Protein AF-T0Y3T7-F1 (afdb_monomer_lite)

pLDDT: mean 92.56, std 7.59, range [51.34, 98.0]

Structure (mmCIF, N/CA/C/O backbone):
data_AF-T0Y3T7-F1
#
_entry.id   AF-T0Y3T7-F1
#
loop_
_atom_site.group_PDB
_atom_site.id
_atom_site.type_symbol
_atom_site.label_atom_id
_atom_site.label_alt_id
_atom_site.label_comp_id
_atom_site.label_asym_id
_atom_site.label_entity_id
_atom_site.label_seq_id
_atom_site.pdbx_PDB_ins_code
_atom_site.Cartn_x
_atom_site.Cartn_y
_atom_site.Cartn_z
_atom_site.occupancy
_atom_site.B_iso_or_equiv
_atom_site.auth_seq_id
_atom_site.auth_comp_id
_atom_site.auth_asym_id
_atom_site.auth_atom_id
_atom_site.pdbx_PDB_model_num
ATOM 1 N N . THR A 1 1 ? -1.319 -14.508 -10.646 1.00 51.34 1 THR A N 1
ATOM 2 C CA . THR A 1 1 ? -1.552 -13.604 -9.495 1.00 51.34 1 THR A CA 1
ATOM 3 C C . THR A 1 1 ? -2.434 -12.415 -9.880 1.00 51.34 1 THR A C 1
ATOM 5 O O . THR A 1 1 ? -2.222 -11.312 -9.396 1.00 51.34 1 THR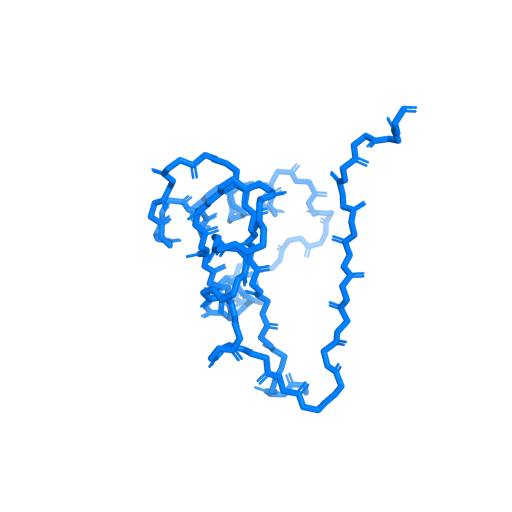 A O 1
ATOM 8 N N . ALA A 1 2 ? -3.444 -12.617 -10.737 1.00 55.34 2 ALA A N 1
ATOM 9 C CA . ALA A 1 2 ? -4.196 -11.525 -11.368 1.00 55.34 2 ALA A CA 1
ATOM 10 C C . ALA A 1 2 ? -5.023 -10.659 -10.391 1.00 55.34 2 ALA A C 1
ATOM 12 O O . ALA A 1 2 ? -5.394 -9.548 -10.754 1.00 55.34 2 ALA A O 1
ATOM 13 N N . ASP A 1 3 ? -5.232 -11.124 -9.155 1.00 73.25 3 ASP A N 1
ATOM 14 C CA . ASP A 1 3 ? -6.153 -10.504 -8.196 1.00 73.25 3 ASP A CA 1
ATOM 15 C C . ASP A 1 3 ? -5.485 -9.754 -7.036 1.00 73.25 3 ASP A C 1
ATOM 17 O O . ASP A 1 3 ? -6.185 -9.253 -6.156 1.00 73.25 3 ASP A O 1
ATOM 21 N N . LEU A 1 4 ? -4.149 -9.645 -6.999 1.00 83.12 4 LEU A N 1
ATOM 22 C CA . LEU A 1 4 ? -3.502 -8.890 -5.924 1.00 83.12 4 LEU A CA 1
ATOM 23 C C . LEU A 1 4 ? -3.800 -7.391 -6.080 1.00 83.12 4 LEU A C 1
ATOM 25 O O . LEU A 1 4 ? -3.431 -6.770 -7.077 1.00 83.12 4 LEU A O 1
ATOM 29 N N . ARG A 1 5 ? -4.453 -6.813 -5.069 1.00 90.50 5 ARG A N 1
ATOM 30 C CA . ARG A 1 5 ? -4.678 -5.371 -4.922 1.00 90.50 5 ARG A CA 1
ATOM 31 C C . ARG A 1 5 ? -3.920 -4.888 -3.699 1.00 90.50 5 ARG A C 1
ATOM 33 O O . ARG A 1 5 ? -4.013 -5.504 -2.640 1.00 90.50 5 ARG A O 1
ATOM 40 N N . ILE A 1 6 ? -3.179 -3.796 -3.847 1.00 95.06 6 ILE A N 1
ATOM 41 C CA . ILE A 1 6 ? -2.391 -3.221 -2.756 1.00 95.06 6 ILE A CA 1
ATOM 42 C C . ILE A 1 6 ? -2.950 -1.838 -2.461 1.00 95.06 6 ILE A C 1
ATOM 44 O O . ILE A 1 6 ? -2.956 -0.965 -3.328 1.00 95.06 6 ILE A O 1
ATOM 48 N N . LEU A 1 7 ? -3.402 -1.650 -1.227 1.00 96.25 7 LEU A N 1
ATOM 49 C CA . LEU A 1 7 ? -3.885 -0.374 -0.726 1.00 96.25 7 LEU A CA 1
ATOM 50 C C . LEU A 1 7 ? -2.819 0.242 0.182 1.00 96.25 7 LEU A C 1
ATOM 52 O O . LEU A 1 7 ? -2.497 -0.319 1.226 1.00 96.25 7 LEU A O 1
ATOM 56 N N . GLY A 1 8 ? -2.283 1.396 -0.210 1.00 96.56 8 GLY A N 1
ATOM 57 C CA . GLY A 1 8 ? -1.513 2.244 0.695 1.00 96.56 8 GLY A CA 1
ATOM 58 C C . GLY A 1 8 ? -2.446 3.044 1.604 1.00 96.56 8 GLY A C 1
ATOM 59 O O . GLY A 1 8 ? -3.446 3.588 1.133 1.00 96.56 8 GLY A O 1
ATOM 60 N N . TYR A 1 9 ? -2.109 3.131 2.889 1.00 97.12 9 TYR A N 1
ATOM 61 C CA . TYR A 1 9 ? -2.801 3.981 3.852 1.00 97.12 9 TYR A CA 1
ATOM 62 C C . TYR A 1 9 ? -1.788 4.769 4.668 1.00 97.12 9 TYR A C 1
ATOM 64 O O . TYR A 1 9 ? -0.891 4.173 5.264 1.00 97.12 9 TYR A O 1
ATOM 72 N N . ALA A 1 10 ? -1.931 6.090 4.699 1.00 96.00 10 ALA A N 1
ATOM 73 C CA . ALA A 1 10 ? -1.124 6.950 5.554 1.00 96.00 10 ALA A CA 1
ATOM 74 C C . ALA A 1 10 ? -1.831 8.289 5.822 1.00 96.00 10 ALA A C 1
ATOM 76 O O . ALA A 1 10 ? -2.884 8.582 5.253 1.00 96.00 10 ALA A O 1
ATOM 77 N N . MET A 1 11 ? -1.257 9.113 6.697 1.00 95.38 11 MET A N 1
ATOM 78 C CA . MET A 1 11 ? -1.826 10.424 7.034 1.00 95.38 11 MET A CA 1
ATOM 79 C C . MET A 1 11 ? -1.590 11.457 5.926 1.00 95.38 11 MET A C 1
ATOM 81 O O . MET A 1 11 ? -2.292 12.466 5.847 1.00 95.38 11 MET A O 1
ATOM 85 N N . GLU A 1 12 ? -0.608 11.222 5.057 1.00 96.19 12 GLU A N 1
ATOM 86 C CA . GLU A 1 12 ? -0.249 12.116 3.974 1.00 96.19 12 GLU A CA 1
ATOM 87 C C . GLU A 1 12 ? -1.415 12.265 2.985 1.00 96.19 12 GLU A C 1
ATOM 89 O O . GLU A 1 12 ? -1.924 11.266 2.464 1.00 96.19 12 GLU A O 1
ATOM 94 N N . PRO A 1 13 ? -1.817 13.501 2.637 1.00 95.94 13 PRO A N 1
ATOM 95 C CA . PRO A 1 13 ? -2.940 13.757 1.741 1.00 95.94 13 PRO A CA 1
ATOM 96 C C . PRO A 1 13 ? -2.513 13.602 0.274 1.00 95.94 13 PRO A C 1
ATOM 98 O O . PRO A 1 13 ? -2.517 14.548 -0.515 1.00 95.94 13 PRO A O 1
ATOM 101 N N . TRP A 1 14 ? -2.052 12.410 -0.098 1.00 97.31 14 TRP A N 1
ATOM 102 C CA . TRP A 1 14 ? -1.675 12.101 -1.472 1.00 97.31 14 TRP A CA 1
ATOM 103 C C . TRP A 1 14 ? -2.874 11.628 -2.280 1.00 97.31 14 TRP A C 1
ATOM 105 O O . TRP A 1 14 ? -3.758 10.930 -1.796 1.00 97.31 14 TRP A O 1
ATOM 115 N N . SER A 1 15 ? -2.871 11.975 -3.564 1.00 97.06 15 SER A N 1
ATOM 116 C CA . SER A 1 15 ? -3.720 11.291 -4.529 1.00 97.06 15 SER A CA 1
ATOM 117 C C . SER A 1 15 ? -3.134 9.921 -4.867 1.00 97.06 15 SER A C 1
ATOM 119 O O . SER A 1 15 ? -1.917 9.714 -4.797 1.00 97.06 15 SER A O 1
ATOM 121 N N . ARG A 1 16 ? -3.983 9.012 -5.358 1.00 96.75 16 ARG A N 1
ATOM 122 C CA . ARG A 1 16 ? -3.552 7.732 -5.940 1.00 96.75 16 ARG A CA 1
ATOM 123 C C . ARG A 1 16 ? -2.416 7.901 -6.952 1.00 96.75 16 ARG A C 1
ATOM 125 O O . ARG A 1 16 ? -1.420 7.190 -6.882 1.00 96.75 16 ARG A O 1
ATOM 132 N N . ALA A 1 17 ? -2.530 8.872 -7.861 1.00 97.44 17 ALA A N 1
ATOM 133 C CA . ALA A 1 17 ? -1.512 9.132 -8.881 1.00 97.44 17 ALA A CA 1
ATOM 134 C C . ALA A 1 17 ? -0.163 9.547 -8.271 1.00 97.44 17 ALA A C 1
ATOM 136 O O . ALA A 1 17 ? 0.896 9.117 -8.734 1.00 97.44 17 ALA A O 1
ATOM 137 N N . ARG A 1 18 ? -0.187 10.352 -7.200 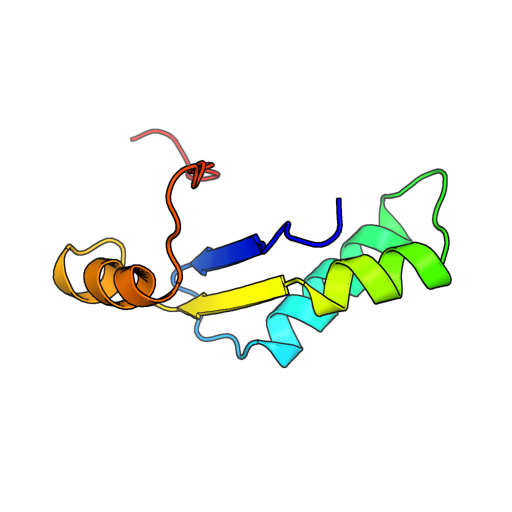1.00 98.00 18 ARG A N 1
ATOM 138 C CA . ARG A 1 18 ? 1.028 10.741 -6.476 1.00 98.00 18 ARG A CA 1
ATOM 139 C C . ARG A 1 18 ? 1.673 9.539 -5.789 1.00 98.00 18 ARG A C 1
ATOM 141 O O . ARG A 1 18 ? 2.883 9.368 -5.923 1.00 98.00 18 ARG A O 1
ATOM 148 N N . PHE A 1 19 ? 0.885 8.698 -5.119 1.00 97.94 19 PHE A N 1
ATOM 149 C CA . PHE A 1 19 ? 1.375 7.470 -4.489 1.00 97.94 19 PHE A CA 1
ATOM 150 C C . PHE A 1 19 ? 1.989 6.506 -5.515 1.00 97.94 19 PHE A C 1
ATOM 152 O O . PHE A 1 19 ? 3.132 6.079 -5.367 1.00 97.94 19 PHE A O 1
ATOM 159 N N . GLN A 1 20 ? 1.290 6.253 -6.622 1.00 97.50 20 GLN A N 1
ATOM 160 C CA . GLN A 1 20 ? 1.788 5.432 -7.728 1.00 97.50 20 GLN A CA 1
ATOM 161 C C . GLN A 1 20 ? 3.107 5.960 -8.307 1.00 97.50 20 GLN A C 1
ATOM 163 O O . GLN A 1 20 ? 4.035 5.187 -8.541 1.00 97.50 20 GLN A O 1
ATOM 168 N N . SER A 1 21 ? 3.222 7.279 -8.501 1.00 97.50 21 SER A N 1
ATOM 169 C CA . SER A 1 21 ? 4.465 7.911 -8.959 1.00 97.50 21 SER A CA 1
ATOM 170 C C . SER A 1 21 ? 5.604 7.734 -7.952 1.00 97.50 21 SER A C 1
ATOM 172 O O . SER A 1 21 ? 6.730 7.430 -8.347 1.00 97.50 21 SER A O 1
ATOM 174 N N . HIS A 1 22 ? 5.317 7.891 -6.657 1.00 96.94 22 HIS A N 1
ATOM 175 C CA . HIS A 1 22 ? 6.293 7.710 -5.585 1.00 96.94 22 HIS A CA 1
ATOM 176 C C . HIS A 1 22 ? 6.851 6.278 -5.570 1.00 96.94 22 HIS A C 1
ATOM 178 O O . HIS A 1 22 ? 8.066 6.096 -5.652 1.00 96.94 22 HIS A O 1
ATOM 184 N N . ILE A 1 23 ? 5.974 5.270 -5.581 1.00 96.50 23 ILE A N 1
ATOM 185 C CA . ILE A 1 23 ? 6.380 3.860 -5.618 1.00 96.50 23 ILE A CA 1
ATOM 186 C C . ILE A 1 23 ? 7.114 3.524 -6.921 1.00 96.50 23 ILE A C 1
ATOM 188 O O . ILE A 1 23 ? 8.149 2.863 -6.893 1.00 96.50 23 ILE A O 1
ATOM 192 N N . GLY A 1 24 ? 6.651 4.036 -8.065 1.00 96.38 24 GLY A N 1
ATOM 193 C CA . GLY A 1 24 ? 7.322 3.830 -9.350 1.00 96.38 24 GLY A CA 1
ATOM 194 C C . GLY A 1 24 ? 8.761 4.362 -9.380 1.00 96.38 24 GLY A C 1
ATOM 195 O O . GLY A 1 24 ? 9.638 3.725 -9.967 1.00 96.38 24 GLY A O 1
ATOM 196 N N . LYS A 1 25 ? 9.028 5.500 -8.724 1.00 96.50 25 LYS A N 1
ATOM 197 C CA . LYS A 1 25 ? 10.390 6.033 -8.556 1.00 96.50 25 LYS A CA 1
ATOM 198 C C . LYS A 1 25 ? 11.229 5.156 -7.628 1.00 96.50 25 LYS A C 1
ATOM 200 O O . LYS A 1 25 ? 12.375 4.874 -7.957 1.00 96.50 25 LYS A O 1
ATOM 205 N N . ALA A 1 26 ? 10.662 4.701 -6.511 1.00 95.38 26 ALA A N 1
ATOM 206 C CA . ALA A 1 26 ? 11.363 3.828 -5.572 1.00 95.38 26 ALA A CA 1
ATOM 207 C C . ALA A 1 26 ? 11.775 2.499 -6.229 1.00 95.38 26 ALA A C 1
ATOM 209 O O . ALA A 1 26 ? 12.938 2.119 -6.150 1.00 95.38 26 ALA A O 1
ATOM 210 N N . LEU A 1 27 ? 10.868 1.851 -6.969 1.00 95.25 27 LEU A N 1
ATOM 211 C CA . LEU A 1 27 ? 11.171 0.613 -7.698 1.00 95.25 27 LEU A CA 1
ATOM 212 C C . LEU A 1 27 ? 12.341 0.786 -8.670 1.00 95.25 27 LEU A C 1
ATOM 214 O O . LEU A 1 27 ? 13.213 -0.070 -8.734 1.00 95.25 27 LEU A O 1
ATOM 218 N N . ARG A 1 28 ? 12.387 1.906 -9.400 1.00 94.81 28 ARG A N 1
ATOM 219 C CA . ARG A 1 28 ? 13.483 2.204 -10.333 1.00 94.81 28 ARG A CA 1
ATOM 220 C C . ARG A 1 28 ? 14.829 2.381 -9.631 1.00 94.81 28 ARG A C 1
ATOM 222 O O . ARG A 1 28 ? 15.853 2.044 -10.207 1.00 94.81 28 ARG A O 1
ATOM 229 N N . ASN A 1 29 ? 14.822 2.950 -8.430 1.00 94.69 29 ASN A N 1
ATOM 230 C CA . ASN A 1 29 ? 16.044 3.315 -7.720 1.00 94.69 29 ASN A CA 1
ATOM 231 C C . ASN A 1 29 ? 16.603 2.178 -6.857 1.00 94.69 29 ASN A C 1
ATOM 233 O O . ASN A 1 29 ? 17.792 2.191 -6.561 1.00 94.69 29 ASN A O 1
ATOM 237 N N . PHE A 1 30 ? 15.753 1.240 -6.427 1.00 93.06 30 PHE A N 1
ATOM 238 C CA . PHE A 1 30 ? 16.112 0.246 -5.410 1.00 93.06 30 PHE A CA 1
ATOM 239 C C . PHE A 1 30 ? 15.912 -1.215 -5.841 1.00 93.06 30 PHE A C 1
ATOM 241 O O . PHE A 1 30 ? 16.337 -2.106 -5.116 1.00 93.06 30 PHE A O 1
ATOM 248 N N . SER A 1 31 ? 15.280 -1.489 -6.988 1.00 91.94 31 SER A N 1
ATOM 249 C CA . SER A 1 31 ? 15.156 -2.857 -7.507 1.00 91.94 31 SER A CA 1
ATOM 250 C C . SER A 1 31 ? 16.384 -3.207 -8.344 1.00 91.94 31 SER A C 1
ATOM 252 O O . SER A 1 31 ? 16.606 -2.577 -9.376 1.00 91.94 31 SER A O 1
ATOM 254 N N . GLU A 1 32 ? 17.145 -4.222 -7.934 1.00 90.25 32 GLU A N 1
ATOM 255 C CA . GLU A 1 32 ? 18.334 -4.698 -8.662 1.00 90.25 32 GLU A CA 1
ATOM 256 C C . GLU A 1 32 ? 17.969 -5.189 -10.077 1.00 90.25 32 GLU A C 1
ATOM 258 O O . GLU A 1 32 ? 18.591 -4.782 -11.055 1.00 90.25 32 GLU A O 1
ATOM 263 N N . ASP A 1 33 ? 16.870 -5.942 -10.199 1.00 92.44 33 ASP A N 1
ATOM 264 C CA . ASP A 1 33 ? 16.351 -6.471 -11.469 1.00 92.44 33 ASP A CA 1
ATOM 265 C C . ASP A 1 33 ? 15.150 -5.663 -11.994 1.00 92.44 33 ASP A C 1
ATOM 267 O O . ASP A 1 33 ? 14.059 -6.190 -12.233 1.00 92.44 33 ASP A O 1
ATOM 271 N N . TYR A 1 34 ? 15.296 -4.341 -12.113 1.00 93.88 34 TYR A N 1
ATOM 272 C CA . TYR A 1 34 ? 14.194 -3.489 -12.567 1.00 93.88 34 TYR A CA 1
ATOM 273 C C . TYR A 1 34 ? 13.747 -3.818 -14.005 1.00 93.88 34 TYR A C 1
ATOM 275 O O . TYR A 1 34 ? 14.424 -3.492 -14.979 1.00 93.88 34 TYR A O 1
ATOM 283 N N . ASP A 1 35 ? 12.534 -4.359 -14.142 1.00 95.62 35 ASP A N 1
ATOM 284 C CA . ASP A 1 35 ? 11.823 -4.482 -15.416 1.00 95.62 35 ASP A CA 1
ATOM 285 C C . ASP A 1 35 ? 10.689 -3.451 -15.515 1.00 95.62 35 ASP A C 1
ATOM 287 O O . ASP A 1 35 ? 9.722 -3.463 -14.744 1.00 95.62 35 ASP A O 1
ATOM 291 N N . ALA A 1 36 ? 10.767 -2.574 -16.518 1.00 94.44 36 ALA A N 1
ATOM 292 C CA . ALA A 1 36 ? 9.802 -1.498 -16.718 1.00 94.44 36 ALA A CA 1
ATOM 293 C C . ALA A 1 36 ? 8.377 -2.019 -16.967 1.00 94.44 36 ALA A C 1
ATOM 295 O O . ALA A 1 36 ? 7.403 -1.398 -16.524 1.00 94.44 36 ALA A O 1
ATOM 296 N N . ARG A 1 37 ? 8.233 -3.157 -17.659 1.00 94.75 37 ARG A N 1
ATOM 297 C CA . ARG A 1 37 ? 6.916 -3.726 -17.971 1.00 94.75 37 ARG A CA 1
ATOM 298 C C . ARG A 1 37 ? 6.242 -4.260 -16.711 1.00 94.75 37 ARG A C 1
ATOM 300 O O . ARG A 1 37 ? 5.074 -3.941 -16.466 1.00 94.75 37 ARG A O 1
ATOM 307 N N . SER A 1 38 ? 6.969 -5.037 -15.917 1.00 93.12 38 SER A N 1
ATOM 308 C CA . SER A 1 38 ? 6.492 -5.602 -14.654 1.00 93.12 38 SER A CA 1
ATOM 309 C C . SER A 1 38 ? 6.225 -4.509 -13.626 1.00 93.12 38 SER A C 1
ATOM 311 O O . SER A 1 38 ? 5.157 -4.502 -13.015 1.00 93.12 38 SER A O 1
ATOM 313 N N . ALA A 1 39 ? 7.108 -3.513 -13.515 1.00 94.06 39 ALA A N 1
ATOM 314 C CA . ALA A 1 39 ? 6.895 -2.361 -12.644 1.00 94.06 39 ALA A CA 1
ATOM 315 C C . ALA A 1 39 ? 5.620 -1.588 -13.019 1.00 94.06 39 ALA A C 1
ATOM 317 O O . ALA A 1 39 ? 4.814 -1.258 -12.150 1.00 94.06 39 ALA A O 1
ATOM 318 N N . ALA A 1 40 ? 5.382 -1.343 -14.312 1.00 93.38 40 ALA A N 1
ATOM 319 C CA . ALA A 1 40 ? 4.157 -0.689 -14.764 1.00 93.38 40 ALA A CA 1
ATOM 320 C C . ALA A 1 40 ? 2.903 -1.530 -14.469 1.00 93.38 40 ALA A C 1
ATOM 322 O O . ALA A 1 40 ? 1.858 -0.974 -14.138 1.00 93.38 40 ALA A O 1
ATOM 323 N N . ALA A 1 41 ? 2.986 -2.860 -14.579 1.00 93.25 41 ALA A N 1
ATOM 324 C CA . ALA A 1 41 ? 1.888 -3.753 -14.215 1.00 93.25 41 ALA A CA 1
ATOM 325 C C . ALA A 1 41 ? 1.584 -3.723 -12.714 1.00 93.25 41 ALA A C 1
ATOM 327 O O . ALA A 1 41 ? 0.419 -3.592 -12.343 1.00 93.25 41 ALA A O 1
ATOM 328 N N . PHE A 1 42 ? 2.620 -3.754 -11.878 1.00 93.56 42 PHE A N 1
ATOM 329 C CA . PHE A 1 42 ? 2.510 -3.643 -10.428 1.00 93.56 42 PHE A CA 1
ATOM 330 C C . PHE A 1 42 ? 1.908 -2.301 -9.994 1.00 93.56 42 PHE A C 1
ATOM 332 O O . PHE A 1 42 ? 0.923 -2.271 -9.262 1.00 93.56 42 PHE A O 1
ATOM 339 N N . VAL A 1 43 ? 2.425 -1.177 -10.503 1.00 95.06 43 VAL A N 1
ATOM 340 C CA . VAL A 1 43 ? 1.955 0.167 -10.119 1.00 95.06 43 VAL A CA 1
ATOM 341 C C . VAL A 1 43 ? 0.463 0.363 -10.421 1.00 95.06 43 VAL A C 1
ATOM 343 O O . VAL A 1 43 ? -0.239 1.023 -9.655 1.00 95.06 43 VAL A O 1
ATOM 346 N N . ARG A 1 44 ? -0.061 -0.253 -11.490 1.00 93.81 44 ARG A N 1
ATOM 347 C CA . ARG A 1 44 ? -1.499 -0.199 -11.816 1.00 93.81 44 ARG A CA 1
ATOM 348 C C . ARG A 1 44 ? -2.392 -0.865 -10.764 1.00 93.81 44 ARG A C 1
ATOM 350 O O . ARG A 1 44 ? -3.552 -0.474 -10.649 1.00 93.81 44 ARG A O 1
ATOM 357 N N . GLN A 1 45 ? -1.867 -1.825 -10.004 1.00 94.00 45 GLN A N 1
ATOM 358 C CA . GLN A 1 45 ? -2.589 -2.523 -8.932 1.00 94.00 45 GLN A CA 1
ATOM 359 C C . GLN A 1 45 ? -2.606 -1.744 -7.610 1.00 94.00 45 GLN A C 1
ATOM 361 O O . GLN A 1 45 ? -3.284 -2.157 -6.670 1.00 94.00 45 GLN A O 1
ATOM 366 N N . LEU A 1 46 ? -1.875 -0.626 -7.535 1.00 95.88 46 LEU A N 1
ATOM 367 C CA . LEU A 1 46 ? -1.808 0.203 -6.341 1.00 95.88 46 LEU A CA 1
ATOM 368 C C . LEU A 1 46 ? -2.994 1.165 -6.270 1.00 95.88 46 LEU A C 1
ATOM 370 O O . LEU A 1 46 ? -3.316 1.859 -7.249 1.00 95.88 46 LEU A O 1
ATOM 374 N N . ASP A 1 47 ? -3.567 1.257 -5.078 1.00 95.94 47 ASP A N 1
ATOM 375 C CA . ASP A 1 47 ? -4.499 2.301 -4.671 1.00 95.94 47 ASP A CA 1
ATOM 376 C C . ASP A 1 47 ? -4.012 3.001 -3.395 1.00 95.94 47 ASP A C 1
ATOM 378 O O . ASP A 1 47 ? -3.057 2.549 -2.756 1.00 95.94 47 ASP A O 1
ATOM 382 N N . TYR A 1 48 ? -4.632 4.125 -3.044 1.00 97.31 48 TYR A N 1
ATOM 383 C CA . TYR A 1 48 ? -4.236 4.917 -1.885 1.00 97.31 48 TYR A CA 1
ATOM 384 C C . TYR A 1 48 ? -5.423 5.605 -1.216 1.00 97.31 48 TYR A C 1
ATOM 386 O O . TYR A 1 48 ? -6.201 6.296 -1.876 1.00 97.31 48 TYR A O 1
ATOM 394 N N . ILE A 1 49 ? -5.505 5.482 0.108 1.00 96.88 49 ILE A N 1
ATOM 395 C CA . ILE A 1 49 ? -6.431 6.237 0.953 1.00 96.88 49 ILE A CA 1
ATOM 396 C C . ILE A 1 49 ? -5.622 6.990 2.005 1.00 96.88 49 ILE A C 1
ATOM 398 O O . ILE A 1 49 ? -4.750 6.420 2.651 1.00 96.88 49 ILE A O 1
ATOM 402 N N . SER A 1 50 ? -5.942 8.268 2.201 1.00 96.62 50 SER A N 1
ATOM 403 C CA . SER A 1 50 ? -5.402 9.060 3.305 1.00 96.62 50 SER A CA 1
ATOM 404 C C . SER A 1 50 ? -6.394 9.168 4.459 1.00 96.62 50 SER A C 1
ATOM 406 O O . SER A 1 50 ? -7.583 9.410 4.217 1.00 96.62 50 SER A O 1
ATOM 408 N N . GLY A 1 51 ? -5.894 9.108 5.689 1.00 95.50 51 GLY A N 1
ATOM 409 C CA . GLY A 1 51 ? -6.679 9.340 6.899 1.00 95.50 51 GLY A CA 1
ATOM 410 C C . GLY A 1 51 ? -5.835 9.226 8.165 1.00 95.50 51 GLY A C 1
ATOM 411 O O . GLY A 1 51 ? -4.701 8.746 8.137 1.00 95.50 51 GLY A O 1
ATOM 412 N N . GLN A 1 52 ? -6.386 9.682 9.284 1.00 95.12 52 GLN A N 1
ATOM 413 C CA . GLN A 1 52 ? -5.806 9.461 10.605 1.00 95.12 52 GLN A CA 1
ATOM 414 C C . GLN A 1 52 ? -5.967 7.995 11.026 1.00 95.12 52 GLN A C 1
ATOM 416 O O . GLN A 1 52 ? -6.781 7.254 10.478 1.00 95.12 52 GLN A O 1
ATOM 421 N N . LEU A 1 53 ? -5.210 7.550 12.028 1.00 91.31 53 LEU A N 1
ATOM 422 C CA . LEU A 1 53 ? -5.381 6.217 12.623 1.00 91.31 53 LEU A CA 1
ATOM 423 C C . LEU A 1 53 ? -6.513 6.212 13.665 1.00 91.31 53 LEU A C 1
ATOM 425 O O . LEU A 1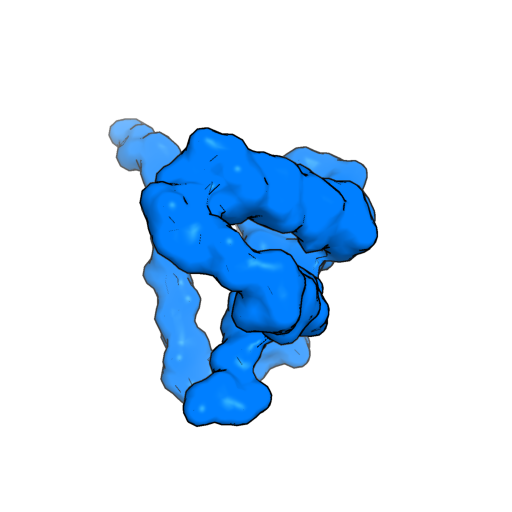 53 ? -6.346 5.705 14.772 1.00 91.31 53 LEU A O 1
ATOM 429 N N . THR A 1 54 ? -7.661 6.802 13.320 1.00 94.88 54 THR A N 1
ATOM 430 C CA . THR A 1 54 ? -8.884 6.737 14.131 1.00 94.88 54 THR A CA 1
ATOM 431 C C . THR A 1 54 ? -9.850 5.704 13.547 1.00 94.88 54 THR A C 1
ATOM 433 O O . THR A 1 54 ? -9.775 5.398 12.351 1.00 94.88 54 THR A O 1
ATOM 436 N N . PRO A 1 55 ? -10.772 5.148 14.353 1.00 95.06 55 PRO A N 1
ATOM 437 C CA . PRO A 1 55 ? -11.768 4.199 13.861 1.00 95.06 55 PRO A CA 1
ATOM 438 C C . PRO A 1 55 ? -12.601 4.733 12.688 1.00 95.06 55 PRO A C 1
ATOM 440 O O . PRO A 1 55 ? -12.885 3.989 11.752 1.00 95.06 55 PRO A O 1
ATOM 443 N N . GLU A 1 56 ? -12.968 6.016 12.715 1.00 95.56 56 GLU A N 1
ATOM 444 C CA . GLU A 1 56 ? -13.809 6.654 11.699 1.00 95.56 56 GLU A CA 1
ATOM 445 C C . GLU A 1 56 ? -13.104 6.720 10.342 1.00 95.56 56 GLU A C 1
ATOM 447 O O . GLU A 1 56 ? -13.685 6.359 9.317 1.00 95.56 56 GLU A O 1
ATOM 452 N N . ASP A 1 57 ? -11.838 7.141 10.336 1.00 95.31 57 ASP A N 1
ATOM 453 C CA . ASP A 1 57 ? -11.053 7.238 9.109 1.00 95.31 57 ASP A CA 1
ATOM 454 C C . ASP A 1 57 ? -10.687 5.851 8.569 1.00 95.31 57 ASP A C 1
ATOM 456 O O . ASP A 1 57 ? -10.794 5.608 7.363 1.00 95.31 57 ASP A O 1
ATOM 460 N N . LEU A 1 58 ? -10.355 4.901 9.451 1.00 93.75 58 LEU A N 1
ATOM 461 C CA . LEU A 1 58 ? -10.070 3.523 9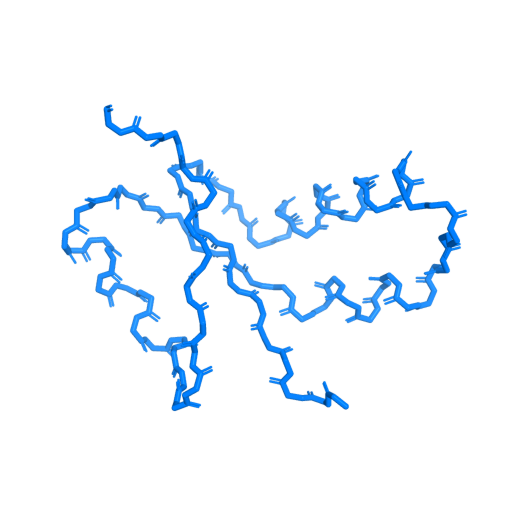.055 1.00 93.75 58 LEU A CA 1
ATOM 462 C C . LEU A 1 58 ? -11.300 2.813 8.487 1.00 93.75 58 LEU A C 1
ATOM 464 O O . LEU A 1 58 ? -11.158 2.030 7.552 1.00 93.75 58 LEU A O 1
ATOM 468 N N . ALA A 1 59 ? -12.517 3.112 8.952 1.00 94.38 59 ALA A N 1
ATOM 469 C CA . ALA A 1 59 ? -13.736 2.516 8.396 1.00 94.38 59 ALA A CA 1
ATOM 470 C C . ALA A 1 59 ? -13.877 2.750 6.878 1.00 94.38 59 ALA A C 1
ATOM 472 O O . ALA A 1 59 ? -14.491 1.945 6.174 1.00 94.38 59 ALA A O 1
ATOM 473 N N . ARG A 1 60 ? -13.249 3.802 6.337 1.00 91.50 60 ARG A N 1
ATOM 474 C CA . ARG A 1 60 ? -13.265 4.116 4.901 1.00 91.50 60 ARG A CA 1
ATOM 475 C C . ARG A 1 60 ? -12.568 3.066 4.037 1.00 91.50 60 ARG A C 1
ATOM 477 O O . ARG A 1 60 ? -12.906 2.952 2.858 1.00 91.50 60 ARG A O 1
ATOM 484 N N . ILE A 1 61 ? -11.632 2.287 4.588 1.00 94.38 61 ILE A N 1
ATOM 485 C CA . ILE A 1 61 ? -10.949 1.235 3.820 1.00 94.38 61 ILE A CA 1
ATOM 486 C C . ILE A 1 61 ? -11.822 -0.011 3.644 1.00 94.38 61 ILE A C 1
ATOM 488 O O . ILE A 1 61 ? -11.512 -0.836 2.791 1.00 94.38 61 ILE A O 1
ATOM 492 N N . ALA A 1 62 ? -12.923 -0.151 4.396 1.00 92.94 62 ALA A N 1
ATOM 493 C CA . ALA A 1 62 ? -13.751 -1.359 4.414 1.00 92.94 62 ALA A CA 1
ATOM 494 C C . ALA A 1 62 ? -14.231 -1.786 3.017 1.00 92.94 62 ALA A C 1
ATOM 496 O O . ALA A 1 62 ? -14.190 -2.967 2.686 1.00 92.94 62 ALA A O 1
ATOM 497 N N . GLY A 1 63 ? -14.603 -0.826 2.161 1.00 91.69 63 GLY A N 1
ATOM 498 C CA . GLY A 1 63 ? -15.037 -1.104 0.784 1.00 91.69 63 GLY A CA 1
ATOM 499 C C . GLY A 1 63 ? -13.935 -1.629 -0.148 1.00 91.69 63 GLY A C 1
ATOM 500 O O . GLY A 1 63 ? -14.222 -1.986 -1.286 1.00 91.69 63 GLY A O 1
ATOM 501 N N . HIS A 1 64 ? -12.681 -1.644 0.309 1.00 91.19 64 HIS A N 1
ATOM 502 C CA . HIS A 1 64 ? -11.513 -2.097 -0.451 1.00 91.19 64 HIS A CA 1
ATOM 503 C C . HIS A 1 64 ? -11.005 -3.462 0.0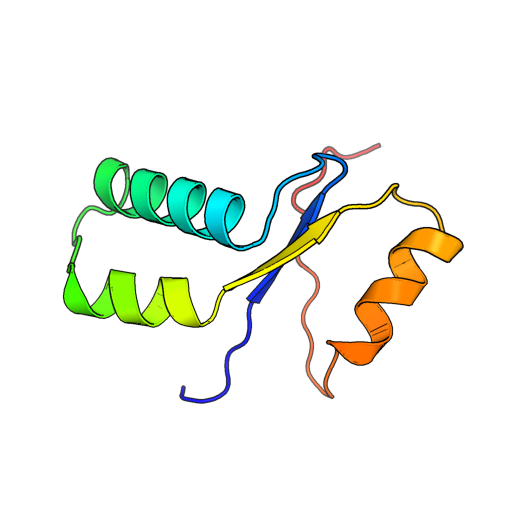36 1.00 91.19 64 HIS A C 1
ATOM 505 O O . HIS A 1 64 ? -10.098 -4.028 -0.575 1.00 91.19 64 HIS A O 1
ATOM 511 N N . LEU A 1 65 ? -11.575 -3.990 1.124 1.00 91.75 65 LEU A N 1
ATOM 512 C CA . LEU A 1 65 ? -11.170 -5.258 1.719 1.00 91.75 65 LEU A CA 1
ATOM 513 C C . LEU A 1 65 ? -11.852 -6.438 1.020 1.00 91.75 65 LEU A C 1
ATOM 515 O O . LEU A 1 65 ? -12.971 -6.336 0.516 1.00 91.75 65 LEU A O 1
ATOM 519 N N . SER A 1 66 ? -11.181 -7.586 1.033 1.00 89.81 66 SER A N 1
ATOM 520 C CA . SER A 1 66 ? -11.706 -8.859 0.544 1.00 89.81 66 SER A CA 1
ATOM 521 C C . SER A 1 66 ? -11.437 -9.965 1.567 1.00 89.81 66 SER A C 1
ATOM 523 O O . SER A 1 66 ? -10.530 -9.836 2.395 1.00 89.81 66 SER A O 1
ATOM 525 N N . PRO A 1 67 ? -12.161 -11.097 1.514 1.00 88.44 67 PRO A N 1
ATOM 526 C CA . PRO A 1 67 ? -11.734 -12.294 2.230 1.00 88.44 67 PRO A CA 1
ATOM 527 C C . PRO A 1 67 ? -10.276 -12.614 1.854 1.00 88.44 67 PRO A C 1
ATOM 529 O O . PRO A 1 67 ? -9.955 -12.719 0.672 1.00 88.44 67 PRO A O 1
ATOM 532 N N . GLY A 1 68 ? -9.381 -12.683 2.844 1.00 88.06 68 GLY A N 1
ATOM 533 C CA . GLY A 1 68 ? -7.941 -12.881 2.624 1.00 88.06 68 GLY A CA 1
ATOM 534 C C . GLY A 1 68 ? -7.081 -11.611 2.577 1.00 88.06 68 GLY A C 1
ATOM 535 O O . GLY A 1 68 ? -5.914 -11.697 2.198 1.00 88.06 68 GLY A O 1
ATOM 536 N N . THR A 1 69 ? -7.603 -10.440 2.958 1.00 93.31 69 THR A N 1
ATOM 537 C CA . THR A 1 69 ? -6.759 -9.247 3.132 1.00 93.31 69 THR A CA 1
ATOM 538 C C . THR A 1 69 ? -5.704 -9.455 4.224 1.00 93.31 69 THR A C 1
ATOM 540 O O . THR A 1 69 ? -6.014 -9.892 5.331 1.00 93.31 69 THR A O 1
ATOM 543 N N . LEU A 1 70 ? -4.459 -9.083 3.915 1.00 94.75 70 LEU A N 1
ATOM 544 C CA . LEU A 1 70 ? -3.342 -9.031 4.854 1.00 94.75 70 LEU A CA 1
ATOM 545 C C . LEU A 1 70 ? -3.025 -7.573 5.204 1.00 94.75 70 LEU A C 1
ATOM 547 O O . LEU A 1 70 ? -2.885 -6.735 4.314 1.00 94.75 70 LEU A O 1
ATOM 551 N N . PHE A 1 71 ? -2.880 -7.288 6.497 1.00 94.31 71 PHE A N 1
ATOM 552 C CA . PHE A 1 71 ? -2.480 -5.974 6.995 1.00 94.31 71 PHE A CA 1
ATOM 553 C C . PHE A 1 71 ? -0.987 -5.970 7.315 1.00 94.31 71 PHE A C 1
ATOM 555 O O . PHE A 1 71 ? -0.525 -6.748 8.148 1.00 94.31 71 PHE A O 1
ATOM 562 N N . TYR A 1 72 ? -0.239 -5.080 6.663 1.00 94.81 72 TYR A N 1
ATOM 563 C CA . TYR A 1 72 ? 1.173 -4.843 6.953 1.00 94.81 72 TYR A CA 1
ATOM 564 C C . TYR A 1 72 ? 1.336 -3.486 7.642 1.00 94.81 72 TYR A C 1
ATOM 566 O O . TYR A 1 72 ? 1.155 -2.438 7.021 1.00 94.81 72 TYR A O 1
ATOM 574 N N . LEU A 1 73 ? 1.655 -3.506 8.937 1.00 93.31 73 LEU A N 1
ATOM 575 C CA . LEU A 1 73 ? 1.792 -2.303 9.757 1.00 93.31 73 LEU A CA 1
ATOM 576 C C . LEU A 1 73 ? 3.232 -1.787 9.697 1.00 93.31 73 LEU A C 1
ATOM 578 O O . LEU A 1 73 ? 4.036 -2.045 10.586 1.00 93.31 73 LEU A O 1
ATOM 582 N N . ALA A 1 74 ? 3.548 -1.033 8.645 1.00 91.50 74 ALA A N 1
ATOM 583 C CA . ALA A 1 74 ? 4.826 -0.331 8.486 1.00 91.50 74 ALA A CA 1
ATOM 584 C C . ALA A 1 74 ? 4.913 0.939 9.361 1.00 91.50 74 ALA A C 1
ATOM 586 O O . ALA A 1 74 ? 5.380 1.985 8.914 1.00 91.50 74 ALA A O 1
ATOM 587 N N . LEU A 1 75 ? 4.388 0.863 10.583 1.00 88.75 75 LEU A N 1
ATOM 588 C CA . LEU A 1 75 ? 4.343 1.954 11.548 1.00 88.75 75 LEU A CA 1
ATOM 589 C C . LEU A 1 75 ? 5.433 1.740 12.604 1.00 88.75 75 LEU A C 1
ATOM 591 O O . LEU A 1 75 ? 5.791 0.590 12.879 1.00 88.75 75 LEU A O 1
ATOM 595 N N . PRO A 1 76 ? 5.967 2.815 13.208 1.00 86.56 76 PRO A N 1
ATOM 596 C CA . PRO A 1 76 ? 6.832 2.662 14.368 1.00 86.56 76 PRO A CA 1
ATOM 597 C C . PRO A 1 76 ? 6.085 1.918 15.489 1.00 86.56 76 PRO A C 1
ATOM 599 O O . PRO A 1 76 ? 4.864 2.071 15.614 1.00 86.56 76 PRO A O 1
ATOM 602 N N . PRO A 1 77 ? 6.794 1.116 16.304 1.00 87.44 77 PRO A N 1
ATOM 603 C CA . PRO A 1 77 ? 6.205 0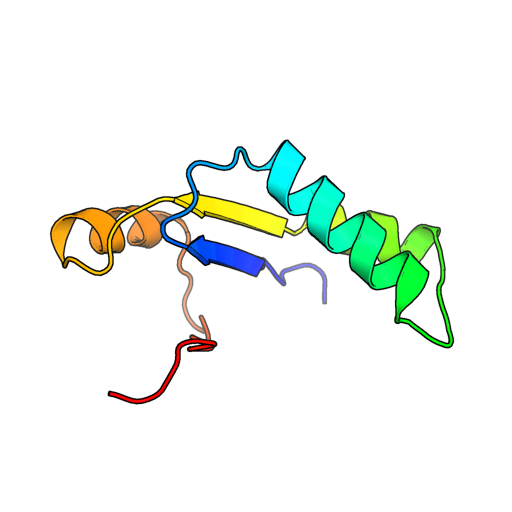.591 17.526 1.00 87.44 77 PRO A CA 1
ATOM 604 C C . PRO A 1 77 ? 5.820 1.754 18.462 1.00 87.44 77 PRO A C 1
ATOM 606 O O . PRO A 1 77 ? 6.409 2.835 18.350 1.00 87.44 77 PRO A O 1
ATOM 609 N N . PRO A 1 78 ? 4.830 1.549 19.348 1.00 76.69 78 PRO A N 1
ATOM 610 C CA . PRO A 1 78 ? 4.446 2.539 20.351 1.00 76.69 78 PRO A CA 1
ATOM 611 C C . PRO A 1 78 ? 5.585 2.873 21.323 1.00 76.69 78 PRO A C 1
ATOM 613 O O . PRO A 1 78 ? 6.456 2.000 21.554 1.00 76.69 78 PRO A O 1
#

Organism: NCBI:txid410659

Radius of gyration: 13.82 Å; chains: 1; bounding box: 33×27×38 Å

Foldseek 3Di:
DLPDAAEAEEQDPDALVRVLVVVLVVLVVPPPPDDPVVSVVVSVRYHYDHDDPDPVSVVVCVVVDDVPDDDDPPDDDD

InterPro domains:
  IPR022674 Glucose-6-phosphate dehydrogenase, NAD-binding [PF00479] (3-77)
  IPR036291 NAD(P)-binding domain superfamily [SSF51735] (3-77)

Sequence (78 aa):
TADLRILGYAMEPWSRARFQSHIGKALRNFSEDYDARSAAAFVRQLDYISGQLTPEDLARIAGHLSPGTLFYLALPPP

Secondary structure (DSSP, 8-state):
-TT--EEEEESS---HHHHHHHHHHHHHHH-TT--HHHHHHHHHTEEEEE--SSHHHHHTTGGG--TT------SPP-